Protein AF-A0A7S3KJ83-F1 (afdb_monomer)

pLDDT: mean 87.64, std 4.1, range [64.62, 93.81]

Mean predicted aligned error: 5.05 Å

Nearest PDB structures (foldseek):
  6hcl-assembly1_A  TM=5.805E-01  e=1.630E-01  Syntrophobacter fumaroxidans MPOB
  6kkj-assembly1_B  TM=5.976E-01  e=6.434E-01  Escherichia coli K-12
  8vzo-assembly1_A  TM=6.600E-01  e=1.114E+00  Mus musculus
  6kki-assembly1_A  TM=6.078E-01  e=1.177E+00  Escherichia coli K-12
  7d5p-assembly2_B  TM=5.687E-01  e=1.466E+00  Staphylococcus aureus subsp. aureus COL

Organism: Euplotes crassus (NCBI:txid5936)

Secondary structure (DSSP, 8-state):
-HHHHHHHHHHHHHHHHHHHHHGGGGHHHHHHHHHHHHHHH-TT--HHHHHHHHHHHHHH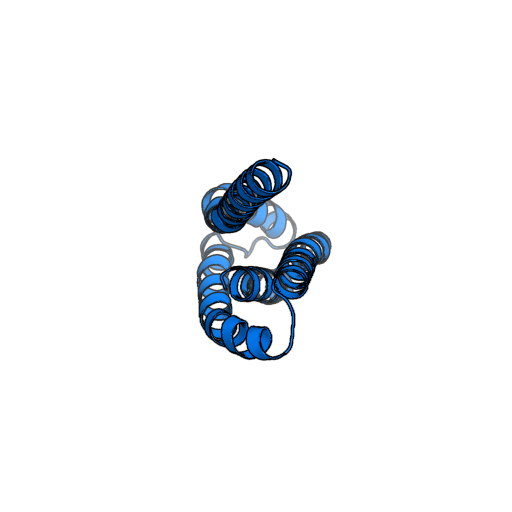HHHHTTHHHHHHTTS-HHHHHHHHHHHHHHHHHHHTT---HHHHHHHHHHHHHHHHHHHT-

Solvent-accessible surface area (backbone atoms only — not comparable to full-atom values): 6292 Å² total; per-residue (Å²): 109,72,67,60,56,53,50,52,52,51,53,52,49,54,52,51,52,51,55,57,60,52,50,66,66,48,47,78,70,48,46,62,58,53,39,54,56,43,26,75,72,37,79,83,60,46,68,67,68,61,54,50,29,58,55,48,17,51,51,34,19,63,64,29,34,72,46,23,65,62,48,53,77,82,42,62,70,69,57,45,42,51,52,12,50,49,38,23,54,49,22,55,56,55,40,74,74,51,71,49,65,73,60,36,56,51,49,35,19,48,28,34,10,38,9,48,10,32,50,65,95

Radius of gyration: 16.73 Å; Cα contacts (8 Å, |Δi|>4): 115; chains: 1; bounding box: 40×21×57 Å

InterPro domains:
  IPR036259 MFS transporter superfamily [G3DSA:1.20.1250.20] (4-121)
  IPR036259 MFS transporter superfamily [SSF103473] (19-119)
  IPR052983 Major Facilitator Superfamily Riboflavin Transporter [PTHR43385] (4-121)

Foldseek 3Di:
DVVVVVVVVVVVVVVVLVVVLVCLVVLVVCLVVVQVQLCVLPVVGDSVLSVVLSVLLVVLLVVLLVVQVVVVVPDPLVVLLVQLVCQLVVLVVVLVPDSDSVCNSPSNSNSNSNSSSNSVD

Sequence (121 aa):
DDQKMRGILCVIGGCIIHLYLGCFYLWGHIQVYITSYLHKHDHSVTLDDTSTIFVLQGVFQAIFMPVAPFMLKHYPVWVLITVGGVFAIGGVFLTSFLTNVTYFVIVYPLFYGFGIGITYL

Structure (mmCIF, N/CA/C/O backbone):
data_AF-A0A7S3KJ83-F1
#
_entry.id   AF-A0A7S3KJ83-F1
#
loop_
_atom_site.group_PDB
_atom_site.id
_atom_site.type_symbol
_atom_site.label_atom_id
_atom_site.label_alt_id
_atom_site.label_comp_id
_atom_site.label_asym_id
_atom_site.label_entity_id
_atom_site.label_seq_id
_atom_site.pdbx_PDB_ins_code
_atom_site.Cartn_x
_atom_site.Cartn_y
_atom_site.Cartn_z
_atom_site.occupancy
_atom_site.B_iso_or_equiv
_atom_site.auth_seq_id
_atom_site.auth_comp_id
_atom_site.auth_asym_id
_atom_site.auth_atom_id
_atom_site.pdbx_PDB_model_num
ATOM 1 N N . ASP A 1 1 ? -7.996 -4.231 35.622 1.00 70.19 1 ASP A N 1
ATOM 2 C CA . ASP A 1 1 ? -8.954 -3.749 34.607 1.00 70.19 1 ASP A CA 1
ATOM 3 C C . ASP A 1 1 ? -8.603 -4.250 33.219 1.00 70.19 1 ASP A C 1
ATOM 5 O O . ASP A 1 1 ? -7.855 -3.595 32.498 1.00 70.19 1 ASP A O 1
ATOM 9 N N . ASP A 1 2 ? -9.178 -5.383 32.817 1.00 81.12 2 ASP A N 1
ATOM 10 C CA . ASP A 1 2 ? -9.044 -5.920 31.451 1.00 81.12 2 ASP A CA 1
ATOM 11 C C . ASP A 1 2 ? -9.436 -4.905 30.369 1.00 81.12 2 ASP A C 1
ATOM 13 O O . ASP A 1 2 ? -8.881 -4.909 29.270 1.00 81.12 2 ASP A O 1
ATOM 17 N N . GLN A 1 3 ? -10.346 -3.979 30.680 1.00 83.25 3 GLN A N 1
ATOM 18 C CA . GLN A 1 3 ? -10.736 -2.910 29.761 1.00 83.25 3 GLN A CA 1
ATOM 19 C C . GLN A 1 3 ? -9.602 -1.916 29.474 1.00 83.25 3 GLN A C 1
ATOM 21 O O . GLN A 1 3 ? -9.446 -1.494 28.329 1.00 83.25 3 GLN A O 1
ATOM 26 N N . LYS A 1 4 ? -8.763 -1.586 30.469 1.00 86.62 4 LYS A N 1
ATOM 27 C CA . LYS A 1 4 ? -7.589 -0.717 30.263 1.00 86.62 4 LYS A CA 1
ATOM 28 C C . LYS A 1 4 ? -6.545 -1.413 29.391 1.00 86.62 4 LYS A C 1
ATOM 30 O O . LYS A 1 4 ? -6.019 -0.801 28.468 1.00 86.62 4 LYS A O 1
ATOM 35 N N . MET A 1 5 ? -6.313 -2.705 29.631 1.00 90.12 5 MET A N 1
ATOM 36 C CA . MET A 1 5 ? -5.397 -3.521 28.826 1.00 90.12 5 MET A CA 1
ATOM 37 C C . MET A 1 5 ? -5.850 -3.593 27.359 1.00 90.12 5 MET A C 1
ATOM 39 O O . MET A 1 5 ? -5.061 -3.351 26.450 1.00 90.12 5 MET A O 1
ATOM 43 N N . ARG A 1 6 ? -7.144 -3.849 27.121 1.00 89.19 6 ARG A N 1
ATOM 44 C CA . ARG A 1 6 ? -7.738 -3.869 25.774 1.00 89.19 6 ARG A CA 1
ATOM 45 C C . ARG A 1 6 ? -7.648 -2.518 25.064 1.00 89.19 6 ARG A C 1
ATOM 47 O O . ARG A 1 6 ? -7.367 -2.487 23.870 1.00 89.19 6 ARG A O 1
ATOM 54 N N . GLY A 1 7 ? -7.854 -1.416 25.788 1.00 90.44 7 GLY A N 1
ATOM 55 C CA . GLY A 1 7 ? -7.705 -0.065 25.243 1.00 90.44 7 GLY A CA 1
ATOM 56 C C . GLY A 1 7 ? -6.280 0.213 24.760 1.00 90.44 7 GLY A C 1
ATOM 57 O O . GLY A 1 7 ? -6.091 0.649 23.628 1.00 90.44 7 GLY A O 1
ATOM 58 N N . ILE A 1 8 ? -5.275 -0.121 25.576 1.00 93.62 8 ILE A N 1
ATOM 59 C CA . ILE A 1 8 ? -3.856 0.042 25.218 1.00 93.62 8 ILE A CA 1
ATOM 60 C C . ILE A 1 8 ? -3.504 -0.799 23.984 1.00 93.62 8 ILE A C 1
ATOM 62 O O . ILE A 1 8 ? -2.886 -0.290 23.051 1.00 93.62 8 ILE A O 1
ATOM 66 N N . LEU A 1 9 ? -3.943 -2.062 23.940 1.00 90.69 9 LEU A N 1
ATOM 67 C CA . LEU A 1 9 ? -3.712 -2.943 22.789 1.00 90.69 9 LEU A CA 1
ATOM 68 C C . LEU A 1 9 ? -4.342 -2.399 21.497 1.00 90.69 9 LEU A C 1
ATOM 70 O O . LEU A 1 9 ? -3.735 -2.509 20.435 1.00 90.69 9 LEU A O 1
ATOM 74 N N . CYS A 1 10 ? -5.522 -1.777 21.581 1.00 89.69 10 CYS A N 1
ATOM 75 C CA . CYS A 1 10 ? -6.178 -1.150 20.433 1.00 89.69 10 CYS A CA 1
ATOM 76 C C . CYS A 1 10 ? -5.358 0.026 19.878 1.00 89.69 10 CYS A C 1
ATOM 78 O O . CYS A 1 10 ? -5.124 0.103 18.673 1.00 89.69 10 CYS A O 1
ATOM 80 N N . VAL A 1 11 ? -4.858 0.902 20.758 1.00 92.31 11 VAL A N 1
ATOM 81 C CA . VAL A 1 11 ? -4.016 2.045 20.363 1.00 92.31 11 VAL A CA 1
ATOM 82 C C . VAL A 1 11 ? -2.719 1.567 19.715 1.00 92.31 11 VAL A C 1
ATOM 84 O O . VAL A 1 11 ? -2.367 2.035 18.636 1.00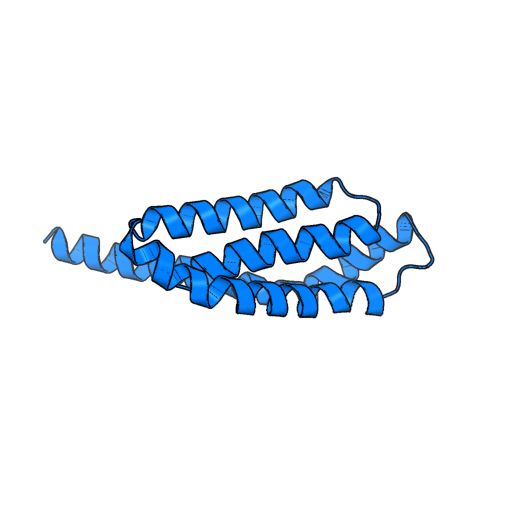 92.31 11 VAL A O 1
ATOM 87 N N . ILE A 1 12 ? -2.043 0.588 20.326 1.00 93.81 12 ILE A N 1
ATOM 88 C CA . ILE A 1 12 ? -0.814 0.004 19.772 1.00 93.81 12 ILE A CA 1
ATOM 89 C C . ILE A 1 12 ? -1.081 -0.599 18.386 1.00 93.81 12 ILE A C 1
ATOM 91 O O . ILE A 1 12 ? -0.316 -0.351 17.457 1.00 93.81 12 ILE A O 1
ATOM 95 N N . GLY A 1 13 ? -2.185 -1.335 18.217 1.00 89.12 13 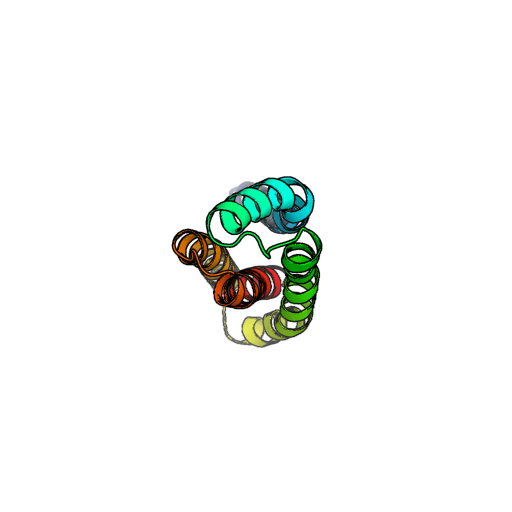GLY A N 1
ATOM 96 C CA . GLY A 1 13 ? -2.585 -1.889 16.922 1.00 89.12 13 GLY A CA 1
ATOM 97 C C . GLY A 1 13 ? -2.805 -0.809 15.860 1.00 89.12 13 GLY A C 1
ATOM 98 O O . GLY A 1 13 ? -2.280 -0.920 14.754 1.00 89.12 13 GLY A O 1
ATOM 99 N N . GLY A 1 14 ? -3.502 0.275 16.210 1.00 88.75 14 GLY A N 1
ATOM 100 C CA . GLY A 1 14 ? -3.698 1.423 15.322 1.00 88.75 14 GLY A CA 1
ATOM 101 C C . GLY A 1 14 ? -2.384 2.094 14.905 1.00 88.75 14 GLY A C 1
ATOM 102 O O . GLY A 1 14 ? -2.209 2.419 13.728 1.00 88.75 14 GLY A O 1
ATOM 103 N N . CYS A 1 15 ? -1.434 2.242 15.835 1.00 92.06 15 CYS A N 1
ATOM 104 C CA . CYS A 1 15 ? -0.098 2.765 15.541 1.00 92.06 15 CYS A CA 1
ATOM 105 C C . CYS A 1 15 ? 0.687 1.851 14.590 1.00 92.06 15 CYS A C 1
ATOM 107 O O . CYS A 1 15 ? 1.321 2.344 13.661 1.00 92.06 15 CYS A O 1
ATOM 109 N N . ILE A 1 16 ? 0.625 0.530 14.787 1.00 91.25 16 ILE A N 1
ATOM 110 C CA . ILE A 1 16 ? 1.289 -0.445 13.907 1.00 91.25 16 ILE A CA 1
ATOM 111 C C . ILE A 1 16 ? 0.700 -0.389 12.495 1.00 91.25 16 ILE A C 1
ATOM 113 O O . ILE A 1 16 ? 1.450 -0.403 11.522 1.00 91.25 16 ILE A O 1
ATOM 117 N N . ILE A 1 17 ? -0.625 -0.276 12.369 1.00 90.12 17 ILE A N 1
ATOM 118 C CA . ILE A 1 17 ? -1.283 -0.140 11.064 1.00 90.12 17 ILE A CA 1
ATOM 119 C C . ILE A 1 17 ? -0.824 1.144 10.370 1.00 90.12 17 ILE A C 1
ATOM 121 O O . ILE A 1 17 ? -0.452 1.094 9.205 1.00 90.12 17 ILE A O 1
ATOM 125 N N . HIS A 1 18 ? -0.760 2.276 11.076 1.00 89.12 18 HIS A N 1
ATOM 126 C CA . HIS A 1 18 ? -0.250 3.524 10.495 1.00 89.12 18 HIS A CA 1
ATOM 127 C C . HIS A 1 18 ? 1.222 3.432 10.090 1.00 89.12 18 HIS A C 1
ATOM 129 O O . HIS A 1 18 ? 1.601 3.962 9.048 1.00 89.12 18 HIS A O 1
ATOM 135 N N . LEU A 1 19 ? 2.047 2.737 10.875 1.00 90.31 19 LEU A N 1
ATOM 136 C CA . LEU A 1 19 ? 3.440 2.488 10.517 1.00 90.31 19 LEU A CA 1
ATOM 137 C C . LEU A 1 19 ? 3.539 1.671 9.221 1.00 90.31 19 LEU A C 1
ATOM 139 O O . LEU A 1 19 ? 4.321 2.014 8.339 1.00 90.31 19 LEU A O 1
ATOM 143 N N . TYR A 1 20 ? 2.704 0.640 9.083 1.00 88.38 20 TYR A N 1
ATOM 144 C CA . TYR A 1 20 ? 2.581 -0.148 7.859 1.00 88.38 20 TYR A CA 1
ATOM 145 C C . TYR A 1 20 ? 2.098 0.695 6.668 1.00 88.38 20 TYR A C 1
ATOM 147 O O . TYR A 1 20 ? 2.686 0.626 5.591 1.00 88.38 20 TYR A O 1
ATOM 155 N N . LEU A 1 21 ? 1.081 1.540 6.853 1.00 86.81 21 LEU A N 1
ATOM 156 C CA . LEU A 1 21 ? 0.600 2.455 5.812 1.00 86.81 21 LEU A CA 1
ATOM 157 C C . LEU A 1 21 ? 1.694 3.450 5.390 1.00 86.81 21 LEU A C 1
ATOM 159 O O . LEU A 1 21 ? 1.813 3.779 4.213 1.00 86.81 21 LEU A O 1
ATOM 163 N N . GLY A 1 22 ? 2.550 3.870 6.325 1.00 85.75 22 GLY A N 1
ATOM 164 C CA . GLY A 1 22 ? 3.724 4.698 6.051 1.00 85.75 22 GLY A CA 1
ATOM 165 C C . GLY A 1 22 ? 4.759 4.035 5.133 1.00 85.75 22 GLY A C 1
ATOM 166 O O . GLY A 1 22 ? 5.485 4.743 4.434 1.00 85.75 22 GLY A O 1
ATOM 167 N N . CYS A 1 23 ? 4.795 2.698 5.046 1.00 85.75 23 CYS A N 1
ATOM 168 C CA . CYS A 1 23 ? 5.663 1.987 4.102 1.00 85.75 23 CYS A CA 1
ATOM 169 C C . CYS A 1 23 ? 5.342 2.310 2.636 1.00 85.75 23 CYS A C 1
ATOM 171 O O . CYS A 1 23 ? 6.206 2.119 1.784 1.00 85.75 23 CYS A O 1
ATOM 173 N N . PHE A 1 24 ? 4.164 2.868 2.343 1.00 84.19 24 PHE A N 1
ATOM 174 C CA . PHE A 1 24 ? 3.824 3.425 1.033 1.00 84.19 24 PHE A CA 1
ATOM 175 C C . PHE A 1 24 ? 4.904 4.383 0.507 1.00 84.19 24 PHE A C 1
ATOM 177 O O . PHE A 1 24 ? 5.285 4.325 -0.662 1.00 84.19 24 PHE A O 1
ATOM 184 N N . TYR A 1 25 ? 5.448 5.230 1.385 1.00 85.19 25 TYR A N 1
ATOM 185 C CA . TYR A 1 25 ? 6.462 6.223 1.028 1.00 85.19 25 TYR A CA 1
ATOM 186 C C . TYR A 1 25 ? 7.861 5.626 0.860 1.00 85.19 25 TYR A C 1
ATOM 188 O O . TYR A 1 25 ? 8.733 6.259 0.265 1.00 85.19 25 TYR A O 1
ATOM 196 N N . LEU A 1 26 ? 8.077 4.388 1.318 1.00 87.62 26 LEU A N 1
ATOM 197 C CA . LEU A 1 26 ? 9.347 3.691 1.137 1.00 87.62 26 LEU A CA 1
ATOM 198 C C . LEU A 1 26 ? 9.641 3.424 -0.345 1.00 87.62 26 LEU A C 1
ATOM 200 O O . LEU A 1 26 ? 10.807 3.254 -0.703 1.00 87.62 26 LEU A O 1
ATOM 204 N N . TRP A 1 27 ? 8.613 3.464 -1.207 1.00 86.88 27 TRP A N 1
ATOM 205 C CA . TRP A 1 27 ? 8.750 3.365 -2.660 1.00 86.88 27 TRP A CA 1
ATOM 206 C C . TRP A 1 27 ? 9.866 4.262 -3.206 1.00 86.88 27 TRP A C 1
ATOM 208 O O . TRP A 1 27 ? 10.727 3.778 -3.936 1.00 86.88 27 TRP A O 1
ATOM 218 N N . GLY A 1 28 ? 9.926 5.529 -2.779 1.00 85.12 28 GLY A N 1
ATOM 219 C CA . GLY A 1 28 ? 10.933 6.481 -3.261 1.00 85.12 28 GLY A CA 1
ATOM 220 C C . GLY A 1 28 ? 12.380 6.059 -2.976 1.00 85.12 28 GLY A C 1
ATOM 221 O O . GLY A 1 28 ? 13.286 6.426 -3.719 1.00 85.12 28 GLY A O 1
ATOM 222 N N . HIS A 1 29 ? 12.610 5.239 -1.947 1.00 88.06 29 HIS A N 1
ATOM 223 C CA . HIS A 1 29 ? 13.932 4.687 -1.644 1.00 88.06 29 HIS A CA 1
ATOM 224 C C . HIS A 1 29 ? 14.221 3.389 -2.401 1.00 88.06 29 HIS A C 1
ATOM 226 O O . HIS A 1 29 ? 15.352 3.168 -2.834 1.00 88.06 29 HIS A O 1
ATOM 232 N N . ILE A 1 30 ? 13.221 2.518 -2.562 1.00 90.00 30 ILE A N 1
ATOM 233 C CA . ILE A 1 30 ? 13.409 1.209 -3.208 1.00 90.00 30 ILE A CA 1
ATOM 234 C C . ILE A 1 30 ? 13.354 1.279 -4.739 1.00 90.00 30 ILE A C 1
ATOM 236 O O . ILE A 1 30 ? 13.885 0.392 -5.407 1.00 90.00 30 ILE A O 1
ATOM 240 N N . GLN A 1 31 ? 12.769 2.340 -5.300 1.00 89.44 31 GLN A N 1
ATOM 241 C CA . GLN A 1 31 ? 12.557 2.510 -6.737 1.00 89.44 31 GLN A CA 1
ATOM 242 C C . GLN A 1 31 ? 13.845 2.343 -7.549 1.00 89.44 31 GLN A C 1
ATOM 244 O O . GLN A 1 31 ? 13.831 1.671 -8.579 1.00 89.44 31 GLN A O 1
ATOM 249 N N . VAL A 1 32 ? 14.967 2.911 -7.099 1.00 89.38 32 VAL A N 1
ATOM 250 C CA . VAL A 1 32 ? 16.246 2.838 -7.831 1.00 89.38 32 VAL A CA 1
ATOM 251 C C . VAL A 1 32 ? 16.736 1.390 -7.940 1.00 89.38 32 VAL A C 1
ATOM 253 O O . VAL A 1 32 ? 17.204 0.970 -8.997 1.00 89.38 32 VAL A O 1
ATOM 256 N N . TYR A 1 33 ? 16.563 0.596 -6.881 1.00 89.69 33 TYR A N 1
ATOM 257 C CA . TYR A 1 33 ? 16.948 -0.817 -6.867 1.00 89.69 33 TYR A CA 1
ATOM 258 C C . TYR A 1 33 ? 16.042 -1.662 -7.761 1.00 89.69 33 TYR A C 1
ATOM 260 O O . TYR A 1 33 ? 16.533 -2.489 -8.526 1.00 89.69 33 TYR A O 1
ATOM 268 N N . ILE A 1 34 ? 14.729 -1.420 -7.709 1.00 88.06 34 ILE A N 1
ATOM 269 C CA . ILE A 1 34 ? 13.755 -2.104 -8.570 1.00 88.06 34 ILE A CA 1
ATOM 270 C C . ILE A 1 34 ? 14.025 -1.772 -10.038 1.00 88.06 34 ILE A C 1
ATOM 272 O O . ILE A 1 34 ? 14.074 -2.668 -10.876 1.00 88.06 34 ILE A O 1
ATOM 276 N N . THR A 1 35 ? 14.279 -0.499 -10.345 1.00 87.94 35 THR A N 1
ATOM 277 C CA . THR A 1 35 ? 14.634 -0.056 -11.698 1.00 87.94 35 THR A CA 1
ATOM 278 C C . THR A 1 35 ? 15.918 -0.724 -12.164 1.00 87.94 35 THR A C 1
ATOM 280 O O . THR A 1 35 ? 15.950 -1.252 -13.264 1.00 87.94 35 THR A O 1
ATOM 283 N N . SER A 1 36 ? 16.960 -0.771 -11.327 1.00 88.19 36 SER A N 1
ATOM 284 C CA . SER A 1 36 ? 18.219 -1.445 -11.668 1.00 88.19 36 SER A CA 1
ATOM 285 C C . SER A 1 36 ? 18.025 -2.941 -11.941 1.00 88.19 36 SER A C 1
ATOM 287 O O . SER A 1 36 ? 18.608 -3.474 -12.886 1.00 88.19 36 SER A O 1
ATOM 289 N N . TYR A 1 37 ? 17.173 -3.614 -11.161 1.00 88.38 37 TYR A N 1
ATOM 290 C CA . TYR A 1 37 ? 16.830 -5.017 -11.381 1.00 88.38 37 TYR A CA 1
ATOM 291 C C . TYR A 1 37 ? 16.080 -5.227 -12.703 1.00 88.38 37 TYR A C 1
ATOM 293 O O . TYR A 1 37 ? 16.472 -6.079 -13.498 1.00 88.38 37 TYR A O 1
ATOM 301 N N . LEU A 1 38 ? 15.050 -4.424 -12.974 1.00 86.31 38 LEU A N 1
ATOM 302 C CA . LEU A 1 38 ? 14.290 -4.488 -14.225 1.00 86.31 38 LEU A CA 1
ATOM 303 C C . LEU A 1 38 ? 15.155 -4.124 -15.440 1.00 86.31 38 LEU A C 1
ATOM 305 O O . LEU A 1 38 ? 15.078 -4.792 -16.467 1.00 86.31 38 LEU A O 1
ATOM 309 N N . HIS A 1 39 ? 16.052 -3.149 -15.294 1.00 87.38 39 HIS A N 1
ATOM 310 C CA . HIS A 1 39 ? 16.978 -2.718 -16.340 1.00 87.38 39 HIS A CA 1
ATOM 311 C C . HIS A 1 39 ? 17.965 -3.821 -16.754 1.00 87.38 39 HIS A C 1
ATOM 313 O O . HIS A 1 39 ? 18.431 -3.860 -17.889 1.00 87.38 39 HIS A O 1
ATOM 319 N N . LYS A 1 40 ? 18.273 -4.765 -15.852 1.00 86.94 40 LYS A N 1
ATOM 320 C CA . LYS A 1 40 ? 19.078 -5.952 -16.181 1.00 86.94 40 LYS A CA 1
ATOM 321 C C . LYS A 1 40 ? 18.363 -6.890 -17.162 1.00 86.94 40 LYS A C 1
ATOM 323 O O . LYS A 1 40 ? 19.023 -7.623 -17.893 1.00 86.94 40 LYS A O 1
ATOM 328 N N . HIS A 1 41 ? 17.034 -6.905 -17.137 1.00 84.31 41 HIS A N 1
ATOM 329 C CA . HIS A 1 41 ? 16.209 -7.730 -18.016 1.00 84.31 41 HIS A CA 1
ATOM 330 C C . HIS A 1 41 ? 15.787 -6.986 -19.287 1.00 84.31 41 HIS A C 1
ATOM 332 O O . HIS A 1 41 ? 15.604 -7.623 -20.322 1.00 84.31 41 HIS A O 1
ATOM 338 N N . ASP A 1 42 ? 15.684 -5.660 -19.219 1.00 82.31 42 ASP A N 1
ATOM 339 C CA . ASP A 1 42 ? 15.365 -4.794 -20.346 1.00 82.31 42 ASP A CA 1
ATOM 340 C C . ASP A 1 42 ? 16.091 -3.443 -20.222 1.00 82.31 42 ASP A C 1
ATOM 342 O O . ASP A 1 42 ? 15.748 -2.600 -19.395 1.00 82.31 42 ASP A O 1
ATOM 346 N N . HIS A 1 43 ? 17.088 -3.215 -21.079 1.00 80.25 43 HIS A N 1
ATOM 347 C CA . HIS A 1 43 ? 17.888 -1.988 -21.079 1.00 80.25 43 HIS A CA 1
ATOM 348 C C . HIS A 1 43 ? 17.116 -0.726 -21.494 1.00 80.25 43 HIS 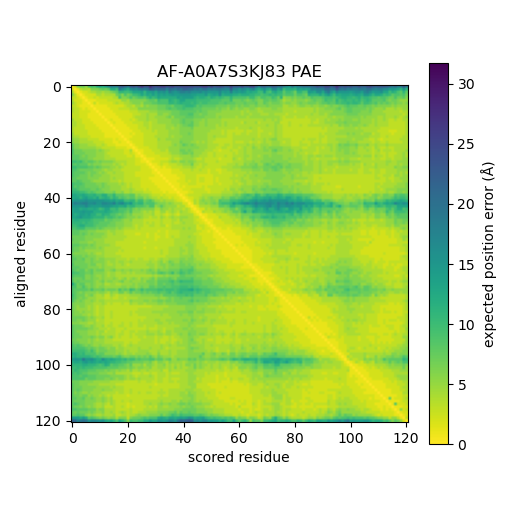A C 1
ATOM 350 O O . HIS A 1 43 ? 17.649 0.375 -21.371 1.00 80.25 43 HIS A O 1
ATOM 356 N N . SER A 1 44 ? 15.885 -0.853 -21.995 1.00 82.06 44 SER A N 1
ATOM 357 C CA . SER A 1 44 ? 15.047 0.305 -22.320 1.00 82.06 44 SER A CA 1
ATOM 358 C C . SER A 1 44 ? 14.387 0.936 -21.091 1.00 82.06 44 SER A C 1
ATOM 360 O O . SER A 1 44 ? 13.926 2.070 -21.171 1.00 82.06 44 SER A O 1
ATOM 362 N N . VAL A 1 45 ? 14.390 0.240 -19.947 1.00 82.19 45 VAL A N 1
ATOM 363 C CA . VAL A 1 45 ? 13.741 0.697 -18.713 1.00 82.19 45 VAL A CA 1
ATOM 364 C C . VAL A 1 45 ? 14.488 1.872 -18.115 1.00 82.19 45 VAL A C 1
ATOM 366 O O . VAL A 1 45 ? 15.681 1.786 -17.808 1.00 82.19 45 VAL A O 1
ATOM 369 N N . THR A 1 46 ? 13.748 2.942 -17.871 1.00 85.25 46 THR A N 1
ATOM 370 C CA . THR A 1 46 ? 14.243 4.157 -17.234 1.00 85.25 46 THR A CA 1
ATOM 371 C C . THR A 1 46 ? 13.656 4.334 -15.835 1.00 85.25 46 THR A C 1
ATOM 373 O O . THR A 1 46 ? 12.718 3.651 -15.423 1.00 85.25 46 THR A O 1
ATOM 376 N N . LEU A 1 47 ? 14.220 5.277 -15.076 1.00 83.75 47 LEU A N 1
ATOM 377 C CA . LEU A 1 47 ? 13.650 5.683 -13.787 1.00 83.75 47 LEU A CA 1
ATOM 378 C C . LEU A 1 47 ? 12.268 6.336 -13.942 1.00 83.75 47 LEU A C 1
ATOM 380 O O . LEU A 1 47 ? 11.464 6.271 -13.013 1.00 83.75 47 LEU A O 1
ATOM 384 N N . ASP A 1 48 ? 11.974 6.939 -15.093 1.00 83.62 48 ASP A N 1
ATOM 385 C CA . ASP A 1 48 ? 10.662 7.531 -15.365 1.00 83.62 48 ASP A CA 1
ATOM 386 C C . ASP A 1 48 ? 9.574 6.453 -15.412 1.00 83.62 48 ASP A C 1
ATOM 388 O O . ASP A 1 48 ? 8.529 6.609 -14.777 1.00 83.62 48 ASP A O 1
ATOM 392 N N . ASP A 1 49 ? 9.850 5.310 -16.048 1.00 83.25 49 ASP A N 1
ATOM 393 C CA . ASP A 1 49 ? 8.896 4.200 -16.157 1.00 83.25 49 ASP A CA 1
ATOM 394 C C . ASP A 1 49 ? 8.481 3.670 -14.780 1.00 83.25 49 ASP A C 1
ATOM 396 O O . ASP A 1 49 ? 7.300 3.450 -14.513 1.00 83.25 49 ASP A O 1
ATOM 400 N N . THR A 1 50 ? 9.432 3.524 -13.856 1.00 84.00 50 THR A N 1
ATOM 401 C CA . THR A 1 50 ? 9.155 3.067 -12.486 1.00 84.00 50 THR A CA 1
ATOM 402 C C . THR A 1 50 ? 8.583 4.163 -11.587 1.00 84.00 50 THR A C 1
ATOM 404 O O . THR A 1 50 ? 7.926 3.850 -10.593 1.00 84.00 50 THR A O 1
ATOM 407 N N . SER A 1 51 ? 8.755 5.441 -11.936 1.00 86.06 51 SER A N 1
ATOM 408 C CA . SER A 1 51 ? 8.125 6.561 -11.221 1.00 86.06 51 SER A CA 1
ATOM 409 C C . SER A 1 51 ? 6.608 6.568 -11.418 1.00 86.06 51 SER A C 1
ATOM 411 O O . SER A 1 51 ? 5.863 6.918 -10.499 1.00 86.06 51 SER A O 1
ATOM 413 N N . THR A 1 52 ? 6.127 6.114 -12.584 1.00 88.00 52 THR A N 1
ATOM 414 C CA . THR A 1 52 ? 4.683 6.005 -12.867 1.00 88.00 52 THR A CA 1
ATOM 415 C C . THR A 1 52 ? 3.956 5.073 -11.898 1.00 88.00 52 THR A C 1
ATOM 417 O O . THR A 1 52 ? 2.779 5.289 -11.608 1.00 88.00 52 THR A O 1
ATOM 420 N N . ILE A 1 53 ? 4.661 4.090 -11.327 1.00 89.69 53 ILE A N 1
ATOM 421 C CA . ILE A 1 53 ? 4.110 3.124 -10.371 1.00 89.69 53 ILE A CA 1
ATOM 422 C C . ILE A 1 53 ? 3.577 3.834 -9.129 1.00 89.69 53 ILE A C 1
ATOM 424 O O . ILE A 1 53 ? 2.472 3.531 -8.686 1.00 89.69 53 ILE A O 1
ATOM 428 N N . PHE A 1 54 ? 4.312 4.816 -8.599 1.00 89.00 54 PHE A N 1
ATOM 429 C CA . PHE A 1 54 ? 3.874 5.581 -7.431 1.00 89.00 54 PHE A CA 1
ATOM 430 C C . PHE A 1 54 ? 2.570 6.339 -7.707 1.00 89.00 54 PHE A C 1
ATOM 432 O O . PHE A 1 54 ? 1.650 6.337 -6.887 1.00 89.00 54 PHE A O 1
ATOM 439 N N . VAL A 1 55 ? 2.468 6.944 -8.893 1.00 90.62 55 VAL A N 1
ATOM 440 C CA . VAL A 1 55 ? 1.274 7.680 -9.324 1.00 90.62 55 VAL A CA 1
ATOM 441 C C . VAL A 1 55 ? 0.090 6.730 -9.492 1.00 90.62 55 VAL A C 1
ATOM 443 O O . VAL A 1 55 ? -0.977 6.985 -8.937 1.00 90.62 55 VAL A O 1
ATOM 446 N N . LEU A 1 56 ? 0.277 5.606 -10.194 1.00 91.19 56 LEU A N 1
ATOM 447 C CA . LE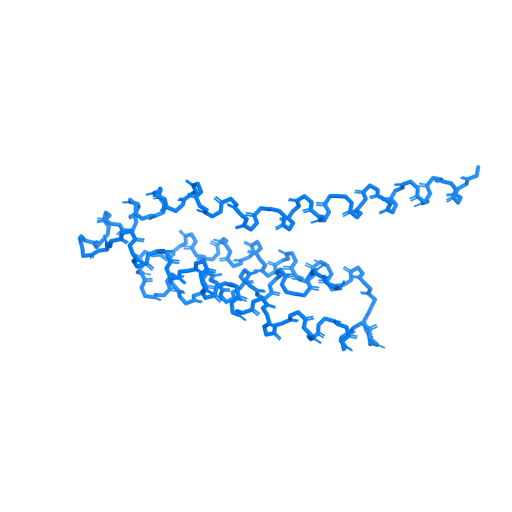U A 1 56 ? -0.763 4.587 -10.365 1.00 91.19 56 LEU A CA 1
ATOM 448 C C . LEU A 1 56 ? -1.243 4.045 -9.016 1.00 91.19 56 LEU A C 1
ATOM 450 O O . LEU A 1 56 ? -2.442 3.887 -8.802 1.00 91.19 56 LEU A O 1
ATOM 454 N N . GLN A 1 57 ? -0.317 3.792 -8.094 1.00 90.25 57 GLN A N 1
ATOM 455 C CA . GLN A 1 57 ? -0.629 3.305 -6.756 1.00 90.25 57 GLN A CA 1
ATOM 456 C C . GLN A 1 57 ? -1.504 4.302 -5.990 1.00 90.25 57 GLN A C 1
ATOM 458 O O . GLN A 1 57 ? -2.488 3.896 -5.375 1.00 90.25 57 GLN A O 1
ATOM 463 N N . GLY A 1 58 ? -1.190 5.600 -6.073 1.00 89.38 58 GLY A N 1
ATOM 464 C CA . GLY A 1 58 ? -2.012 6.667 -5.501 1.00 89.38 58 GLY A CA 1
ATOM 465 C C . GLY A 1 58 ? -3.402 6.758 -6.139 1.00 89.38 58 GLY A C 1
ATOM 466 O O . GLY A 1 58 ? -4.392 6.938 -5.432 1.00 89.38 58 GLY A O 1
ATOM 467 N N . VAL A 1 59 ? -3.509 6.562 -7.458 1.00 92.75 59 VAL A N 1
ATOM 468 C CA . VAL A 1 59 ? -4.803 6.514 -8.163 1.00 92.75 59 VAL A CA 1
ATOM 469 C C . VAL A 1 59 ? -5.646 5.336 -7.677 1.00 92.75 59 VAL A C 1
ATOM 471 O O . VAL A 1 59 ? -6.805 5.524 -7.312 1.00 92.75 59 VAL A O 1
ATOM 474 N N . PHE A 1 60 ? -5.078 4.130 -7.614 1.00 91.38 60 PHE A N 1
ATOM 475 C CA . PHE A 1 60 ? -5.798 2.961 -7.106 1.00 91.38 60 PHE A CA 1
ATOM 476 C C . PHE A 1 60 ? -6.183 3.127 -5.638 1.00 91.38 60 PHE A C 1
ATOM 478 O O . PHE A 1 60 ? -7.324 2.845 -5.277 1.00 91.38 60 PHE A O 1
ATOM 485 N N . GLN A 1 61 ? -5.286 3.654 -4.803 1.00 91.31 61 GLN A N 1
ATOM 486 C CA . GLN A 1 61 ? -5.608 3.982 -3.418 1.00 91.31 61 GLN A CA 1
ATOM 487 C C . GLN A 1 61 ? -6.811 4.930 -3.342 1.00 91.31 61 GLN A C 1
ATOM 489 O O . GLN A 1 61 ? -7.750 4.647 -2.605 1.00 91.31 61 GLN A O 1
ATOM 494 N N . ALA A 1 62 ? -6.829 6.009 -4.129 1.00 90.38 62 ALA A N 1
ATOM 495 C CA . ALA A 1 62 ? -7.932 6.969 -4.145 1.00 90.38 62 ALA A CA 1
ATOM 496 C C . ALA A 1 62 ? -9.263 6.349 -4.606 1.00 90.38 62 ALA A C 1
ATOM 498 O O . ALA A 1 62 ? -10.320 6.736 -4.114 1.00 90.38 62 ALA A O 1
ATOM 499 N N . ILE A 1 63 ? -9.222 5.370 -5.516 1.00 91.12 63 ILE A N 1
ATOM 500 C CA . ILE A 1 63 ? -10.410 4.637 -5.977 1.00 91.12 63 ILE A CA 1
ATOM 501 C C . ILE A 1 63 ? -10.948 3.707 -4.881 1.00 91.12 63 ILE A C 1
ATOM 503 O O . ILE A 1 63 ? -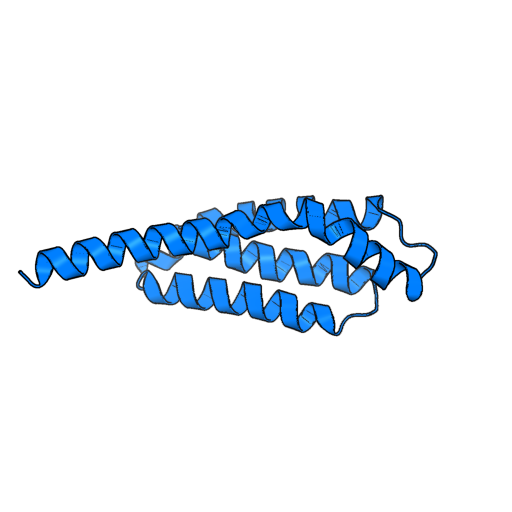12.159 3.636 -4.678 1.00 91.12 63 ILE A O 1
ATOM 507 N N . PHE A 1 64 ? -10.072 2.993 -4.170 1.00 89.00 64 PHE A N 1
ATOM 508 C CA . PHE A 1 64 ? -10.478 1.980 -3.190 1.00 89.00 64 PHE A CA 1
ATOM 509 C C . PHE A 1 64 ? -10.711 2.527 -1.778 1.00 89.00 64 PHE A C 1
ATOM 511 O O . PHE A 1 64 ? -11.481 1.941 -1.020 1.00 89.00 64 PHE A O 1
ATOM 518 N N . MET A 1 65 ? -10.131 3.674 -1.434 1.00 89.94 65 MET A N 1
ATOM 519 C CA . MET A 1 65 ? -10.358 4.351 -0.155 1.00 89.94 65 MET A CA 1
ATOM 520 C C . MET A 1 65 ? -11.850 4.609 0.152 1.00 89.94 65 MET A C 1
ATOM 522 O O . MET A 1 65 ? -12.294 4.224 1.230 1.00 89.94 65 MET A O 1
ATOM 526 N N . PRO A 1 66 ? -12.688 5.151 -0.758 1.00 89.62 66 PRO A N 1
ATOM 527 C CA . PRO A 1 66 ? -14.124 5.311 -0.498 1.00 89.62 66 PRO A CA 1
ATOM 528 C C . PRO A 1 66 ? -14.906 3.985 -0.461 1.00 89.62 66 PRO A C 1
ATOM 530 O O . PRO A 1 66 ? -16.043 3.959 0.014 1.00 89.62 66 PRO A O 1
ATOM 533 N N . VAL A 1 67 ? -14.325 2.877 -0.935 1.00 88.19 67 VAL A N 1
ATOM 534 C CA . VAL A 1 67 ? -14.952 1.545 -0.880 1.00 88.19 67 VAL A CA 1
ATOM 535 C C . VAL A 1 67 ? -14.870 0.959 0.534 1.00 88.19 67 VAL A C 1
ATOM 537 O O . VAL A 1 67 ? -15.793 0.260 0.960 1.00 88.19 67 VAL A O 1
ATOM 540 N N . ALA A 1 68 ? -13.824 1.284 1.300 1.00 86.06 68 ALA A N 1
ATOM 541 C CA . ALA A 1 68 ? -13.617 0.733 2.639 1.00 86.06 68 ALA A CA 1
ATOM 542 C C . ALA A 1 68 ? -14.770 1.059 3.622 1.00 86.06 68 ALA A C 1
ATOM 544 O O . ALA A 1 68 ? -15.306 0.124 4.229 1.00 86.06 68 ALA A O 1
ATOM 545 N N . PRO A 1 69 ? -15.272 2.312 3.720 1.00 87.88 69 PRO A N 1
ATOM 546 C CA . PRO A 1 69 ? -16.424 2.641 4.567 1.00 87.88 69 PRO A CA 1
ATOM 547 C C . PRO A 1 69 ? -17.727 1.953 4.141 1.00 87.88 69 PRO A C 1
ATOM 549 O O . PRO A 1 69 ? -18.588 1.674 4.977 1.00 87.88 69 PRO A O 1
ATOM 552 N N . PHE A 1 70 ? -17.900 1.667 2.845 1.00 88.62 70 PHE A N 1
ATOM 553 C CA . PHE A 1 70 ? -19.063 0.923 2.357 1.00 88.62 70 PHE A CA 1
ATOM 554 C C . PHE A 1 70 ? -19.015 -0.537 2.823 1.00 88.62 70 PHE A C 1
ATOM 556 O O . PHE A 1 70 ? -20.012 -1.063 3.319 1.00 88.62 70 PHE A O 1
ATOM 563 N N . MET A 1 71 ? -17.843 -1.172 2.737 1.00 86.56 71 MET A N 1
ATOM 564 C CA . MET A 1 71 ? -17.631 -2.543 3.209 1.00 86.56 71 MET A CA 1
ATOM 565 C C . MET A 1 71 ? -17.755 -2.668 4.733 1.00 86.56 71 MET A C 1
ATOM 567 O O . MET A 1 71 ? -18.228 -3.695 5.222 1.00 86.56 71 MET A O 1
ATOM 571 N N . LEU A 1 72 ? -17.419 -1.614 5.483 1.00 89.31 72 LEU A N 1
ATOM 572 C CA . LEU A 1 72 ? -17.536 -1.587 6.942 1.00 89.31 72 LEU A CA 1
ATOM 573 C C . LEU A 1 72 ? -18.981 -1.762 7.447 1.00 89.31 72 LEU A C 1
ATOM 575 O O . LEU A 1 72 ? -19.199 -2.217 8.566 1.00 89.31 72 LEU A O 1
ATOM 579 N N . LYS A 1 73 ? -19.987 -1.454 6.617 1.00 88.38 73 LYS A N 1
ATOM 580 C CA . LYS A 1 73 ? -21.404 -1.684 6.953 1.00 88.38 73 LYS A CA 1
ATOM 581 C C . LYS A 1 73 ? -21.768 -3.168 7.043 1.00 88.38 73 LYS A C 1
ATOM 583 O O . LYS A 1 73 ? -22.749 -3.509 7.697 1.00 88.38 73 LYS A O 1
ATOM 588 N N . HIS A 1 74 ? -21.005 -4.032 6.373 1.00 89.94 74 HIS A N 1
ATOM 589 C CA . HIS A 1 74 ? -21.287 -5.465 6.265 1.00 89.94 74 HIS A CA 1
ATOM 590 C C . HIS A 1 74 ? -20.227 -6.342 6.939 1.00 89.94 74 HIS A C 1
ATOM 592 O O . HIS A 1 74 ? -20.549 -7.444 7.380 1.00 89.94 74 HIS A O 1
ATOM 598 N N . TYR A 1 75 ? -18.984 -5.866 7.044 1.00 89.88 75 TYR A N 1
ATOM 599 C CA . TYR A 1 75 ? -17.857 -6.634 7.567 1.00 89.88 75 TYR A CA 1
ATOM 600 C C . TYR A 1 75 ? -17.200 -5.937 8.765 1.00 89.88 75 TYR A C 1
ATOM 602 O O . TYR A 1 75 ? -17.097 -4.710 8.787 1.00 89.88 75 TYR A O 1
ATOM 610 N N . PRO A 1 76 ? -16.709 -6.696 9.762 1.00 89.94 76 PRO A N 1
ATOM 611 C CA . PRO A 1 76 ? -16.007 -6.117 10.899 1.00 89.94 76 PRO A CA 1
ATOM 612 C C . PRO A 1 76 ? -14.608 -5.623 10.500 1.00 89.94 76 PRO A C 1
ATOM 614 O O . PRO A 1 76 ? -13.929 -6.243 9.683 1.00 89.94 76 PRO A O 1
ATOM 617 N N . VAL A 1 77 ? -14.145 -4.553 11.155 1.00 87.38 77 VAL A N 1
ATOM 618 C CA . VAL A 1 77 ? -12.864 -3.856 10.898 1.00 87.38 77 VAL A CA 1
ATOM 619 C C . VAL A 1 77 ? -11.672 -4.807 10.722 1.00 87.38 77 VAL A C 1
ATOM 621 O O . VAL A 1 77 ? -10.874 -4.645 9.801 1.00 87.38 77 VAL A O 1
ATOM 624 N N . TRP A 1 78 ? -11.552 -5.825 11.580 1.00 85.31 78 TRP A N 1
ATOM 625 C CA . TRP A 1 78 ? -10.414 -6.749 11.555 1.00 85.31 78 TRP A CA 1
ATOM 626 C C . TRP A 1 78 ? -10.329 -7.557 10.250 1.00 85.31 78 TRP A C 1
ATOM 628 O O . TRP A 1 78 ? -9.225 -7.811 9.772 1.00 85.31 78 TRP A O 1
ATOM 638 N N . VAL A 1 79 ? -11.466 -7.902 9.630 1.00 89.75 79 VAL A N 1
ATOM 639 C CA . VAL A 1 79 ? -11.481 -8.603 8.335 1.00 89.75 79 VAL A CA 1
ATOM 640 C C . VAL A 1 79 ? -10.923 -7.690 7.253 1.00 89.75 79 VAL A C 1
ATOM 642 O O . VAL A 1 79 ? -10.041 -8.115 6.513 1.00 89.75 79 VAL A O 1
ATOM 645 N N . LEU A 1 80 ? -11.358 -6.427 7.196 1.00 90.31 80 LEU A N 1
ATOM 646 C CA . LEU A 1 80 ? -10.881 -5.490 6.176 1.00 90.31 80 LEU A CA 1
ATOM 647 C C . LEU A 1 80 ? -9.367 -5.266 6.266 1.00 90.31 80 LEU A C 1
ATOM 649 O O . LEU A 1 80 ? -8.689 -5.332 5.245 1.00 90.31 80 LEU A O 1
ATOM 653 N N . ILE A 1 81 ? -8.832 -5.082 7.478 1.00 89.94 81 ILE A N 1
ATOM 654 C CA . ILE A 1 81 ? -7.387 -4.897 7.695 1.00 89.94 81 ILE A CA 1
ATOM 655 C C . ILE A 1 81 ? -6.607 -6.140 7.248 1.00 89.94 81 ILE A C 1
ATOM 657 O O . ILE A 1 81 ? -5.601 -6.023 6.551 1.00 89.94 81 ILE A O 1
ATOM 661 N N . THR A 1 82 ? -7.064 -7.341 7.623 1.00 89.56 82 THR A N 1
ATOM 662 C CA . THR A 1 82 ? -6.372 -8.583 7.230 1.00 89.56 82 THR A CA 1
ATOM 663 C C . THR A 1 82 ? -6.414 -8.817 5.724 1.00 89.56 82 THR A C 1
ATOM 665 O O . THR A 1 82 ? -5.389 -9.159 5.141 1.00 89.56 82 THR A O 1
ATOM 668 N N . VAL A 1 83 ? -7.555 -8.578 5.073 1.00 90.75 83 VAL A N 1
ATOM 669 C CA . VAL A 1 83 ? -7.691 -8.702 3.617 1.00 90.75 83 VAL A CA 1
ATOM 670 C C . VAL A 1 83 ? -6.797 -7.683 2.915 1.00 90.75 83 VAL A C 1
ATOM 672 O O . VAL A 1 83 ? -6.011 -8.068 2.054 1.00 90.75 83 VAL A O 1
ATOM 675 N N . GLY A 1 84 ? -6.844 -6.409 3.314 1.00 89.62 84 GLY A N 1
ATOM 676 C CA . GLY A 1 84 ? -6.002 -5.365 2.730 1.00 89.62 84 GLY A CA 1
ATOM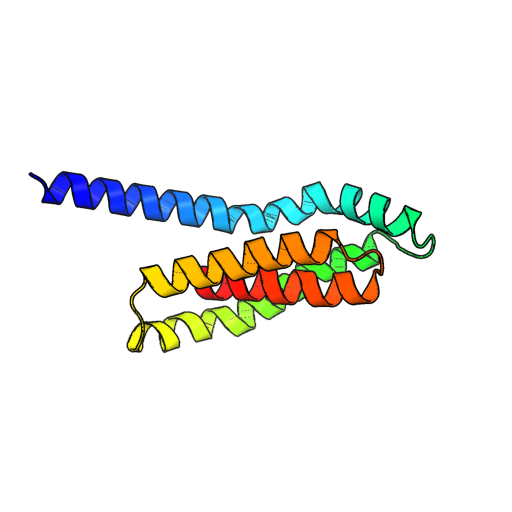 677 C C . GLY A 1 84 ? -4.507 -5.679 2.857 1.00 89.62 84 GLY A C 1
ATOM 678 O O . GLY A 1 84 ? -3.775 -5.634 1.867 1.00 89.62 84 GLY A O 1
ATOM 679 N N . GLY A 1 85 ? -4.072 -6.113 4.044 1.00 89.31 85 GLY A N 1
ATOM 680 C CA . GLY A 1 85 ? -2.691 -6.530 4.291 1.00 89.31 85 GLY A CA 1
ATOM 681 C C . GLY A 1 85 ? -2.262 -7.741 3.457 1.00 89.31 85 GLY A C 1
ATOM 682 O O . GLY A 1 85 ? -1.186 -7.723 2.861 1.00 89.31 85 GLY A O 1
ATOM 683 N N . VAL A 1 86 ? -3.106 -8.776 3.353 1.00 91.88 86 VAL A N 1
ATOM 684 C CA . VAL A 1 86 ? -2.822 -9.969 2.534 1.00 91.88 86 VAL A CA 1
ATOM 685 C C . VAL A 1 86 ? -2.718 -9.613 1.055 1.00 91.88 86 VAL A C 1
ATOM 687 O O . VAL A 1 86 ? -1.812 -10.101 0.385 1.00 91.88 86 VAL A O 1
ATOM 690 N N . PHE A 1 87 ? -3.588 -8.743 0.539 1.00 91.69 87 PHE A N 1
ATOM 691 C CA . PHE A 1 87 ? -3.522 -8.311 -0.857 1.00 91.69 87 PHE A CA 1
ATOM 692 C C . PHE A 1 87 ? -2.279 -7.472 -1.151 1.00 91.69 87 PHE A C 1
ATOM 694 O O . PHE A 1 87 ? -1.642 -7.682 -2.179 1.00 91.69 87 PHE A O 1
ATOM 701 N N . ALA A 1 88 ? -1.889 -6.572 -0.249 1.00 89.56 88 ALA A N 1
ATOM 702 C CA . ALA A 1 88 ? -0.674 -5.787 -0.426 1.00 89.56 88 ALA A CA 1
ATOM 703 C C . ALA A 1 88 ? 0.590 -6.657 -0.355 1.00 89.56 88 ALA A C 1
ATOM 705 O O . ALA A 1 88 ? 1.425 -6.592 -1.253 1.00 89.56 88 ALA A O 1
ATOM 706 N N . ILE A 1 89 ? 0.727 -7.506 0.671 1.00 90.06 89 ILE A N 1
ATOM 707 C CA . ILE A 1 89 ? 1.894 -8.392 0.827 1.00 90.06 89 ILE A CA 1
ATOM 708 C C . ILE A 1 89 ? 1.928 -9.430 -0.300 1.00 90.06 89 ILE A C 1
ATOM 710 O O . ILE A 1 89 ? 2.973 -9.651 -0.908 1.00 90.06 89 ILE A O 1
ATOM 714 N N . GLY A 1 90 ? 0.782 -10.037 -0.609 1.00 90.12 90 GLY A N 1
ATOM 715 C CA . GLY A 1 90 ? 0.633 -10.993 -1.701 1.00 90.12 90 GLY A CA 1
ATOM 716 C C . GLY A 1 90 ? 0.927 -10.369 -3.062 1.00 90.12 90 GLY A C 1
ATOM 717 O O . GLY A 1 90 ? 1.591 -10.995 -3.880 1.00 90.12 90 GLY A O 1
ATOM 718 N N . GLY A 1 91 ? 0.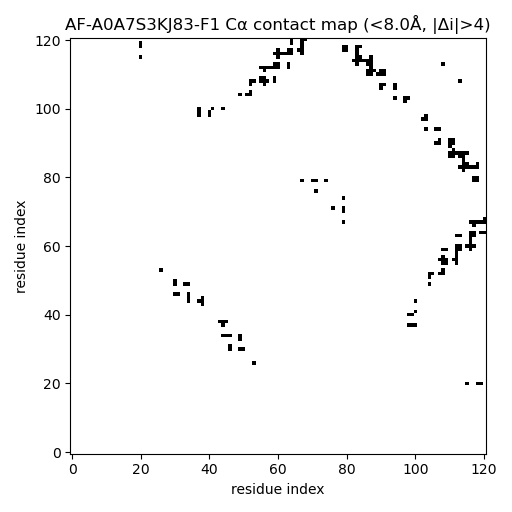517 -9.117 -3.279 1.00 89.25 91 GLY A N 1
ATOM 719 C CA . GLY A 1 91 ? 0.843 -8.342 -4.473 1.00 89.25 91 GLY A CA 1
ATOM 720 C C . GLY A 1 91 ? 2.342 -8.127 -4.636 1.00 89.25 91 GLY A C 1
ATOM 721 O O . GLY A 1 91 ? 2.898 -8.460 -5.679 1.00 89.25 91 GLY A O 1
ATOM 722 N N . VAL A 1 92 ? 3.016 -7.650 -3.584 1.00 88.94 92 VAL A N 1
ATOM 723 C CA . VAL A 1 92 ? 4.477 -7.465 -3.590 1.00 88.94 92 VAL A CA 1
ATOM 724 C C . VAL A 1 92 ? 5.186 -8.797 -3.845 1.00 88.94 92 VAL A C 1
ATOM 726 O O . VAL A 1 92 ? 6.065 -8.881 -4.702 1.00 88.94 92 VAL A O 1
ATOM 729 N N . PHE A 1 93 ? 4.767 -9.867 -3.170 1.00 90.81 93 PHE A N 1
ATOM 730 C CA . PHE A 1 93 ? 5.347 -11.193 -3.364 1.00 90.81 93 PHE A CA 1
ATOM 731 C C . PHE A 1 93 ? 5.149 -11.713 -4.794 1.00 90.81 93 PHE A C 1
ATOM 733 O O . PHE A 1 93 ? 6.100 -12.193 -5.405 1.00 90.81 93 PHE A O 1
ATOM 740 N N . LEU A 1 94 ? 3.952 -11.558 -5.366 1.00 88.69 94 LEU A N 1
ATOM 741 C CA . LEU A 1 94 ? 3.663 -11.959 -6.743 1.00 88.69 94 LEU A CA 1
ATOM 742 C C . LEU A 1 94 ? 4.530 -11.184 -7.742 1.00 88.69 94 LEU A C 1
ATOM 744 O O . LEU A 1 94 ? 5.076 -11.766 -8.678 1.00 88.69 94 LEU A O 1
ATOM 748 N N . THR A 1 95 ? 4.710 -9.882 -7.514 1.00 88.31 95 THR A N 1
ATOM 749 C CA . THR A 1 95 ? 5.531 -9.033 -8.386 1.00 88.31 95 THR A CA 1
ATOM 750 C C . THR A 1 95 ? 7.015 -9.374 -8.332 1.00 88.31 95 THR A C 1
ATOM 752 O O . THR A 1 95 ? 7.714 -9.132 -9.310 1.00 88.31 95 THR A O 1
ATOM 755 N N . SER A 1 96 ? 7.488 -10.023 -7.262 1.00 87.50 96 SER A N 1
ATOM 756 C CA . SER A 1 96 ? 8.870 -10.504 -7.170 1.00 87.50 96 SER A CA 1
ATOM 757 C C . SER A 1 96 ? 9.214 -11.581 -8.206 1.00 87.50 96 SER A C 1
ATOM 759 O O . SER A 1 96 ? 10.395 -11.822 -8.447 1.00 87.50 96 SER A O 1
ATOM 761 N N . PHE A 1 97 ? 8.221 -12.245 -8.803 1.00 86.56 97 PHE A N 1
ATOM 762 C CA . PHE A 1 97 ? 8.432 -13.233 -9.868 1.00 86.56 97 PHE A CA 1
ATOM 763 C C . PHE A 1 97 ? 8.300 -12.637 -11.275 1.00 86.56 97 PHE A C 1
ATOM 765 O O . PHE A 1 97 ? 8.577 -13.322 -12.261 1.00 86.56 97 PHE A O 1
ATOM 772 N N . LEU A 1 98 ? 7.867 -11.379 -11.391 1.00 85.31 98 LEU A N 1
ATOM 773 C CA . LEU A 1 98 ? 7.674 -10.716 -12.673 1.00 85.31 98 LEU A CA 1
ATOM 774 C C . LEU A 1 98 ? 8.985 -10.066 -13.122 1.00 85.31 98 LEU A C 1
ATOM 776 O O . LEU A 1 98 ? 9.449 -9.094 -12.536 1.00 85.31 98 LEU A O 1
ATOM 780 N N . THR A 1 99 ? 9.561 -10.585 -14.204 1.00 79.62 99 THR A N 1
ATOM 781 C CA . THR A 1 99 ? 10.744 -10.005 -14.862 1.00 79.62 99 THR A CA 1
ATOM 782 C C . THR A 1 99 ? 10.380 -9.017 -15.969 1.00 79.62 99 THR A C 1
ATOM 784 O O . THR A 1 99 ? 11.238 -8.282 -16.449 1.00 79.62 99 THR A O 1
ATOM 787 N N . ASN A 1 100 ? 9.112 -8.993 -16.385 1.00 84.31 100 ASN A N 1
ATOM 788 C CA . ASN A 1 100 ? 8.622 -8.111 -17.433 1.00 84.31 100 ASN A CA 1
ATOM 789 C C . ASN A 1 100 ? 8.019 -6.831 -16.835 1.00 84.31 100 ASN A C 1
ATOM 791 O O . ASN A 1 100 ? 7.125 -6.869 -15.986 1.00 84.31 100 ASN A O 1
ATOM 795 N N . VAL A 1 101 ? 8.506 -5.701 -17.335 1.00 79.75 101 VAL A N 1
ATOM 796 C CA . VAL A 1 101 ? 8.254 -4.354 -16.817 1.00 79.75 101 VAL A CA 1
ATOM 797 C C . VAL A 1 101 ? 6.789 -3.963 -16.952 1.00 79.75 101 VAL A C 1
ATOM 799 O O . VAL A 1 101 ? 6.208 -3.435 -16.010 1.00 79.75 101 VAL A O 1
ATOM 802 N N . THR A 1 102 ? 6.155 -4.270 -18.086 1.00 82.38 102 THR A N 1
ATOM 803 C CA . THR A 1 102 ? 4.756 -3.899 -18.341 1.00 82.38 102 THR A CA 1
ATOM 804 C C . THR A 1 102 ? 3.818 -4.556 -17.332 1.00 82.38 102 THR A C 1
ATOM 806 O O . THR A 1 102 ? 2.942 -3.898 -16.772 1.00 82.38 102 THR A O 1
ATOM 809 N N . TYR A 1 103 ? 4.025 -5.844 -17.046 1.00 85.81 103 TYR A N 1
ATOM 810 C CA . TYR A 1 103 ? 3.230 -6.545 -16.037 1.00 85.81 103 TYR A CA 1
ATOM 811 C C . TYR A 1 103 ? 3.535 -6.037 -14.629 1.00 85.81 103 TYR A C 1
ATOM 813 O O . TYR A 1 103 ? 2.617 -5.889 -13.826 1.00 85.81 103 TYR A O 1
ATOM 821 N N . PHE A 1 104 ? 4.797 -5.718 -14.337 1.00 87.12 104 PHE A N 1
ATOM 822 C CA . PHE A 1 104 ? 5.192 -5.166 -13.045 1.00 87.12 104 PHE A CA 1
ATOM 823 C C . PHE A 1 104 ? 4.499 -3.821 -12.758 1.00 87.12 104 PHE A C 1
ATOM 825 O O . PHE A 1 104 ? 3.903 -3.655 -11.694 1.00 87.12 104 PHE A O 1
ATOM 832 N N . VAL A 1 105 ? 4.494 -2.905 -13.733 1.00 86.50 105 VAL A N 1
ATOM 833 C CA . VAL A 1 105 ? 3.883 -1.565 -13.627 1.00 86.50 105 VAL A CA 1
ATOM 834 C C . VAL A 1 105 ? 2.366 -1.622 -13.429 1.00 86.50 105 VAL A C 1
ATOM 836 O O . VAL A 1 105 ? 1.801 -0.707 -12.845 1.00 86.50 105 VAL A O 1
ATOM 839 N N . ILE A 1 106 ? 1.689 -2.684 -13.868 1.00 87.25 106 ILE A N 1
ATOM 840 C CA . ILE A 1 106 ? 0.234 -2.826 -13.696 1.00 87.25 106 ILE A CA 1
ATOM 841 C C . ILE A 1 106 ? -0.099 -3.559 -12.394 1.00 87.25 106 ILE A C 1
ATOM 843 O O . ILE A 1 106 ? -0.938 -3.108 -11.616 1.00 87.25 106 ILE A O 1
ATOM 847 N N . VAL A 1 107 ? 0.551 -4.699 -12.151 1.00 90.06 107 VAL A N 1
ATOM 848 C CA . VAL A 1 107 ? 0.209 -5.600 -11.044 1.00 90.06 107 VAL A CA 1
ATOM 849 C C . VAL A 1 107 ? 0.606 -4.986 -9.703 1.00 90.06 107 VAL A C 1
ATOM 851 O O . VAL A 1 107 ? -0.204 -4.971 -8.780 1.00 90.06 107 VAL A O 1
ATOM 854 N N . TYR A 1 108 ? 1.811 -4.426 -9.584 1.00 90.06 108 TYR A N 1
ATOM 855 C CA . TYR A 1 108 ? 2.282 -3.869 -8.315 1.00 90.06 108 TYR A CA 1
ATOM 856 C C . TYR A 1 108 ? 1.357 -2.775 -7.748 1.00 90.06 108 TYR A C 1
ATOM 858 O O . TYR A 1 108 ? 0.841 -2.953 -6.639 1.00 90.06 108 TYR A O 1
ATOM 866 N N . PRO A 1 109 ? 1.062 -1.680 -8.477 1.00 90.31 109 PRO A N 1
ATOM 867 C CA . PRO A 1 109 ? 0.247 -0.605 -7.926 1.00 90.31 109 PRO A CA 1
ATOM 868 C C . PRO A 1 109 ? -1.225 -0.985 -7.771 1.00 90.31 109 PRO A C 1
ATOM 870 O O . PRO A 1 109 ? -1.885 -0.437 -6.892 1.00 90.31 109 PRO A O 1
ATOM 873 N N . LEU A 1 110 ? -1.744 -1.927 -8.568 1.00 91.25 110 LEU A N 1
ATOM 874 C CA . LEU A 1 110 ? -3.113 -2.418 -8.417 1.00 91.25 110 LEU A CA 1
ATOM 875 C C . LEU A 1 110 ? -3.295 -3.135 -7.075 1.00 91.25 110 LEU A C 1
ATOM 877 O O . LEU A 1 110 ? -4.167 -2.764 -6.293 1.00 91.25 110 LEU A O 1
ATOM 881 N N . PHE A 1 111 ? -2.469 -4.146 -6.793 1.00 91.38 111 PHE A N 1
ATOM 882 C CA . PHE A 1 111 ? -2.598 -4.943 -5.570 1.00 91.38 111 PHE A CA 1
ATOM 883 C C . PHE A 1 111 ? -2.208 -4.147 -4.323 1.00 91.38 111 PHE A C 1
ATOM 885 O O . PHE A 1 111 ? -2.897 -4.211 -3.302 1.00 91.38 111 PHE A O 1
ATOM 892 N N . TYR A 1 112 ? -1.128 -3.369 -4.406 1.00 89.81 112 TYR A N 1
ATOM 893 C CA . TYR A 1 112 ? -0.660 -2.568 -3.282 1.00 89.81 112 TYR A CA 1
ATOM 894 C C . TYR A 1 112 ? -1.582 -1.368 -3.011 1.00 89.81 112 TYR A C 1
ATOM 896 O O . TYR A 1 112 ? -1.942 -1.118 -1.860 1.00 89.81 112 TYR A O 1
ATOM 904 N N . GLY A 1 113 ? -2.048 -0.677 -4.059 1.00 88.50 113 GLY A N 1
ATOM 905 C CA . GLY A 1 113 ? -3.019 0.417 -3.950 1.00 88.50 113 GLY A CA 1
ATOM 906 C C . GLY A 1 113 ? -4.380 -0.049 -3.427 1.00 88.50 113 GLY A C 1
ATOM 907 O O . GLY A 1 113 ? -4.965 0.619 -2.578 1.00 88.50 113 GLY A O 1
ATOM 908 N N . PHE A 1 114 ? -4.850 -1.228 -3.849 1.00 90.19 114 PHE A N 1
ATOM 909 C CA . PHE A 1 114 ? -6.045 -1.869 -3.290 1.00 90.19 114 PHE A CA 1
ATOM 910 C C . PHE A 1 114 ? -5.883 -2.196 -1.802 1.00 90.19 114 PHE A C 1
ATOM 912 O O . PHE A 1 114 ? -6.731 -1.827 -0.987 1.00 90.19 114 PHE A O 1
ATOM 919 N N . GLY A 1 115 ? -4.780 -2.856 -1.438 1.00 88.88 115 GLY A N 1
ATOM 920 C CA . GLY A 1 115 ? -4.530 -3.268 -0.060 1.00 88.88 115 GLY A CA 1
ATOM 921 C C . GLY A 1 115 ? -4.456 -2.083 0.901 1.00 88.88 115 GLY A C 1
ATOM 922 O O . GLY A 1 115 ? -5.096 -2.093 1.954 1.00 88.88 115 GLY A O 1
ATOM 923 N N . ILE A 1 116 ? -3.752 -1.021 0.506 1.00 89.06 116 ILE A N 1
ATOM 924 C CA . ILE A 1 116 ? -3.657 0.209 1.296 1.00 89.06 116 ILE A CA 1
ATOM 925 C C . ILE A 1 116 ? -4.976 0.968 1.313 1.00 89.06 116 ILE A C 1
ATOM 927 O O . ILE A 1 116 ? -5.397 1.373 2.390 1.00 89.06 116 ILE A O 1
ATOM 931 N N . GLY A 1 117 ? -5.653 1.122 0.172 1.00 86.69 117 GLY A N 1
ATOM 932 C CA . GLY A 1 117 ? -6.934 1.828 0.094 1.00 86.69 117 GLY A CA 1
ATOM 933 C C . GLY A 1 117 ? -7.989 1.240 1.033 1.00 86.69 117 GLY A C 1
ATOM 934 O O . GLY A 1 117 ? -8.665 1.987 1.731 1.00 86.69 117 GLY A O 1
ATOM 935 N N . ILE A 1 118 ? -8.073 -0.091 1.129 1.00 87.88 118 ILE A N 1
ATOM 936 C CA . ILE A 1 118 ? -8.999 -0.766 2.054 1.00 87.88 118 ILE A CA 1
ATOM 937 C C . ILE A 1 118 ? -8.547 -0.661 3.512 1.00 87.88 118 ILE A C 1
ATOM 939 O O . ILE A 1 118 ? -9.379 -0.528 4.407 1.00 87.88 118 ILE A O 1
ATOM 943 N N . THR A 1 119 ? -7.239 -0.718 3.764 1.00 86.25 119 THR A N 1
ATOM 944 C CA . THR A 1 119 ? -6.692 -0.636 5.127 1.00 86.25 119 THR A CA 1
ATOM 945 C C . THR A 1 119 ? -6.786 0.783 5.702 1.00 86.25 119 THR A C 1
ATOM 947 O O . THR A 1 119 ? -6.796 0.939 6.920 1.00 86.25 119 THR A O 1
ATOM 950 N N . TYR A 1 120 ? -6.884 1.807 4.844 1.00 74.00 120 TYR A N 1
ATOM 951 C CA . TYR A 1 120 ? -6.921 3.220 5.234 1.00 74.00 120 TYR A CA 1
ATOM 952 C C . TYR A 1 120 ? -8.243 3.680 5.874 1.00 74.00 120 TYR A C 1
ATOM 954 O O . TYR A 1 120 ? -8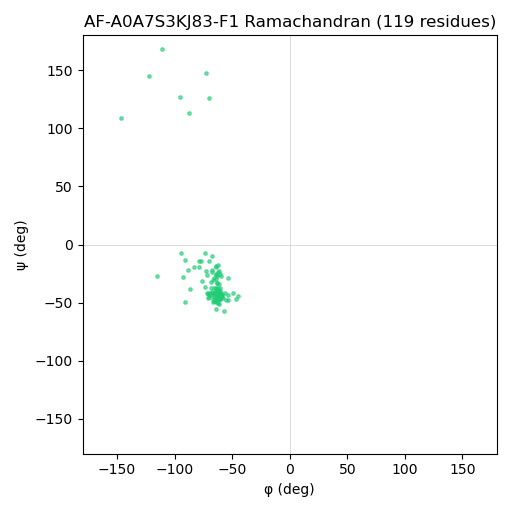.268 4.816 6.328 1.00 74.00 120 TYR A O 1
ATOM 962 N N . LEU A 1 121 ? -9.287 2.828 5.885 1.00 64.62 121 LEU A N 1
ATOM 963 C CA . LEU A 1 121 ? -10.603 2.997 6.543 1.00 64.62 121 LEU A CA 1
ATOM 964 C C . LEU A 1 121 ? -10.975 4.412 7.026 1.00 64.62 121 LEU A C 1
ATOM 966 O O . LEU A 1 121 ? -10.466 4.840 8.086 1.00 64.62 121 LEU A O 1
#